Protein AF-A0A7C1IUI3-F1 (afdb_monomer_lite)

pLDDT: mean 89.74, std 12.17, range [42.06, 98.62]

Sequence (174 aa):
MKIRGLFLVLAIAFLVQSAHFAEHIAQIIQIYAEGIKPPDAHGLLGSVFDFEWVHFTYNIGLEGALILLWLAYRRARQESPLPAVSSALPLFTGLVLFQGYHSIEHITKLYQYLFNTLYQSGTVPTPGILPTVTGWPIFLVHFGINMIVWALLALAVWRLHNTYWQPEQVVVQN

Radius of gyration: 18.84 Å; chains: 1; bounding box: 41×28×64 Å

Secondary structure (DSSP, 8-state):
-HHHHHHHHHHHHHHHHHHHHHHHHHHHHHHHTS---GGG--TTTHHHH--HHHHHHHHHHHHHHHHHHHHHHHHHHHH---HHHHHHHHHHHHHHHHHHHHHHHHHHHHHHHHH-HHHHTSSS----SHHHHH---HHHHHHHHHHHHHHHHHHHHHHHHHHHH-GGGGTS--

Structure (mmCIF, N/CA/C/O backbone):
data_AF-A0A7C1IUI3-F1
#
_entry.id   AF-A0A7C1IUI3-F1
#
loop_
_atom_site.group_PDB
_atom_site.id
_atom_site.type_symbol
_atom_site.label_atom_id
_atom_site.label_alt_id
_atom_site.label_comp_id
_atom_site.label_asym_id
_atom_site.label_entity_id
_atom_site.label_seq_id
_atom_site.pdbx_PDB_ins_code
_atom_site.Cartn_x
_atom_site.Cartn_y
_atom_site.Cartn_z
_atom_site.occupancy
_atom_site.B_iso_or_equiv
_atom_site.auth_seq_id
_atom_site.auth_comp_id
_atom_site.auth_asym_id
_atom_site.auth_atom_id
_atom_site.pdbx_PDB_model_num
ATOM 1 N N . MET A 1 1 ? -22.446 -4.700 17.885 1.00 53.22 1 MET A N 1
ATOM 2 C CA . MET A 1 1 ? -22.464 -5.087 16.451 1.00 53.22 1 MET A CA 1
ATOM 3 C C . MET A 1 1 ? -21.527 -4.268 15.549 1.00 53.22 1 MET A C 1
ATOM 5 O O . MET A 1 1 ? -20.933 -4.871 14.670 1.00 53.22 1 MET A O 1
ATOM 9 N N . LYS A 1 2 ? -21.327 -2.951 15.747 1.00 77.00 2 LYS A N 1
ATOM 10 C CA . LYS A 1 2 ? -20.558 -2.089 14.812 1.00 77.00 2 LYS A CA 1
ATOM 11 C C . LYS A 1 2 ? -19.067 -2.424 14.672 1.00 77.00 2 LYS A C 1
ATOM 13 O O . LYS A 1 2 ? -18.589 -2.573 13.557 1.00 77.00 2 LYS A O 1
ATOM 18 N N . ILE A 1 3 ? -18.355 -2.626 15.784 1.00 80.94 3 ILE A N 1
ATOM 19 C CA . ILE A 1 3 ? -16.927 -2.998 15.762 1.00 80.94 3 ILE A CA 1
ATOM 20 C C . ILE A 1 3 ? -16.752 -4.335 15.005 1.00 80.94 3 ILE A C 1
ATOM 22 O O . ILE A 1 3 ? -15.699 -4.550 14.408 1.00 80.94 3 ILE A O 1
ATOM 26 N N . ARG A 1 4 ? -17.799 -5.204 15.023 1.00 84.81 4 ARG A N 1
ATOM 27 C CA . ARG A 1 4 ? -18.051 -6.424 14.200 1.00 84.81 4 ARG A CA 1
ATOM 28 C C . ARG A 1 4 ? -17.398 -6.340 12.835 1.00 84.81 4 ARG A C 1
ATOM 30 O O . ARG A 1 4 ? -16.360 -6.916 12.517 1.00 84.81 4 ARG A O 1
ATOM 37 N N . GLY A 1 5 ? -18.110 -5.546 12.051 1.00 89.06 5 GLY A N 1
ATOM 38 C CA . GLY A 1 5 ? -17.823 -5.305 10.659 1.00 89.06 5 GLY A CA 1
ATOM 39 C C . GLY A 1 5 ? -16.515 -4.560 10.472 1.00 89.06 5 GLY A C 1
ATOM 40 O O . GLY A 1 5 ? -15.794 -4.901 9.552 1.00 89.06 5 GLY A O 1
ATOM 41 N N . LEU A 1 6 ? -16.158 -3.613 11.350 1.00 91.06 6 LEU A N 1
ATOM 42 C CA . LEU A 1 6 ? -14.907 -2.856 11.191 1.00 91.06 6 LEU A CA 1
ATOM 43 C C . LEU A 1 6 ? -13.676 -3.764 11.209 1.00 91.06 6 LEU A C 1
ATOM 45 O O . LEU A 1 6 ? -12.798 -3.615 10.364 1.00 91.06 6 LEU A O 1
ATOM 49 N N . PHE A 1 7 ? -13.640 -4.740 12.120 1.00 92.31 7 PHE A N 1
ATOM 50 C CA . PHE A 1 7 ? -12.542 -5.701 12.154 1.00 92.31 7 PHE A CA 1
ATOM 51 C C . PHE A 1 7 ? -12.551 -6.625 10.935 1.00 92.31 7 PHE A C 1
ATOM 53 O O . PHE A 1 7 ? -11.491 -6.914 10.393 1.00 92.31 7 PHE A O 1
ATOM 60 N N . LEU A 1 8 ? -13.729 -7.046 10.461 1.00 92.62 8 LEU A N 1
ATOM 61 C CA . LEU A 1 8 ? -13.830 -7.839 9.235 1.00 92.62 8 LEU A CA 1
ATOM 62 C C . LEU A 1 8 ? -13.312 -7.062 8.015 1.00 92.62 8 LEU A C 1
ATOM 64 O O . LEU A 1 8 ? -12.545 -7.610 7.231 1.00 92.62 8 LEU A O 1
ATOM 68 N N . VAL A 1 9 ? -13.676 -5.783 7.877 1.00 94.56 9 VAL A N 1
ATOM 69 C CA . VAL A 1 9 ? -13.167 -4.916 6.803 1.00 94.56 9 VAL A CA 1
ATOM 70 C C . VAL A 1 9 ? -11.649 -4.762 6.907 1.00 94.56 9 VAL A C 1
ATOM 72 O O . VAL A 1 9 ? -10.959 -4.907 5.903 1.00 94.56 9 VAL A O 1
ATOM 75 N N . LEU A 1 10 ? -11.116 -4.539 8.112 1.00 95.94 10 LEU A N 1
ATOM 76 C CA . LEU A 1 10 ? -9.671 -4.490 8.348 1.00 95.94 10 LEU A CA 1
ATOM 77 C C . LEU A 1 10 ? -8.978 -5.806 7.957 1.00 95.94 10 LEU A C 1
ATOM 79 O O . LEU A 1 10 ? -7.937 -5.776 7.307 1.00 95.94 10 LEU A O 1
ATOM 83 N N . ALA A 1 11 ? -9.548 -6.953 8.329 1.00 95.94 11 ALA A N 1
ATOM 84 C CA . ALA A 1 11 ? -8.996 -8.264 8.003 1.00 95.94 11 ALA A CA 1
ATOM 85 C C . ALA A 1 11 ? -8.998 -8.522 6.489 1.00 95.94 11 ALA A C 1
ATOM 87 O O . ALA A 1 11 ? -8.007 -9.008 5.954 1.00 95.94 11 ALA A O 1
ATOM 88 N N . ILE A 1 12 ? -10.070 -8.143 5.786 1.00 96.44 12 ILE A N 1
ATOM 89 C CA . ILE A 1 12 ? -10.142 -8.226 4.321 1.00 96.44 12 ILE A CA 1
ATOM 90 C C . ILE A 1 12 ? -9.080 -7.324 3.682 1.00 96.44 12 ILE A C 1
ATOM 92 O O . ILE A 1 12 ? -8.338 -7.787 2.819 1.00 96.44 12 ILE A O 1
ATOM 96 N N . ALA A 1 13 ? -8.954 -6.072 4.134 1.00 96.94 13 ALA A N 1
ATOM 97 C CA . ALA A 1 13 ? -7.927 -5.153 3.643 1.00 96.94 13 ALA A CA 1
ATOM 98 C C . ALA A 1 13 ? -6.512 -5.715 3.861 1.00 96.94 13 ALA A C 1
ATOM 100 O O . ALA A 1 13 ? -5.678 -5.659 2.960 1.00 96.94 13 ALA A O 1
ATOM 101 N N . PHE A 1 14 ? -6.254 -6.323 5.022 1.00 98.06 14 PHE A N 1
ATOM 102 C CA . PHE A 1 14 ? -4.980 -6.976 5.311 1.00 98.06 14 PHE A CA 1
ATOM 103 C C . PHE A 1 14 ? -4.710 -8.186 4.410 1.00 98.06 14 PHE A C 1
ATOM 105 O O . PHE A 1 14 ? -3.591 -8.334 3.925 1.00 98.06 14 PHE A O 1
ATOM 112 N N . LEU A 1 15 ? -5.708 -9.036 4.150 1.00 97.88 15 LEU A N 1
ATOM 113 C CA . LEU A 1 15 ? -5.554 -10.184 3.250 1.00 97.88 15 LEU A CA 1
ATOM 114 C C . LEU A 1 15 ? -5.237 -9.738 1.820 1.00 97.88 15 LEU A C 1
ATOM 116 O O . LEU A 1 15 ? -4.302 -10.250 1.208 1.00 97.88 15 LEU A O 1
ATOM 120 N N . VAL A 1 16 ? -5.970 -8.746 1.318 1.00 95.69 16 VAL A N 1
ATOM 121 C CA . VAL A 1 16 ? -5.760 -8.172 -0.015 1.00 95.69 16 VAL A CA 1
ATOM 122 C C . VAL A 1 16 ? -4.374 -7.524 -0.125 1.00 95.69 16 VAL A C 1
ATOM 124 O O . VAL A 1 16 ? -3.633 -7.837 -1.056 1.00 95.69 16 VAL A O 1
ATOM 127 N N . GLN A 1 17 ? -3.964 -6.715 0.860 1.00 97.12 17 GLN A N 1
ATOM 128 C CA . GLN A 1 17 ? -2.616 -6.132 0.890 1.00 97.12 17 GLN A CA 1
ATOM 129 C C . GLN A 1 17 ? -1.525 -7.194 1.040 1.00 97.12 17 GLN A C 1
ATOM 131 O O . GLN A 1 17 ? -0.432 -7.015 0.515 1.00 97.12 17 GLN A O 1
ATOM 136 N N . SER A 1 18 ? -1.790 -8.304 1.730 1.00 97.69 18 SER A N 1
ATOM 137 C CA . SER A 1 18 ? -0.831 -9.408 1.846 1.00 97.69 18 SER A CA 1
ATOM 138 C C . SER A 1 18 ? -0.619 -10.110 0.510 1.00 97.69 18 SER A C 1
ATOM 140 O O . SER A 1 18 ? 0.523 -10.389 0.159 1.00 97.69 18 SER A O 1
ATOM 142 N N . ALA A 1 19 ? -1.688 -10.342 -0.259 1.00 94.81 19 ALA A N 1
ATOM 143 C CA . ALA A 1 19 ? -1.571 -10.863 -1.617 1.00 94.81 19 ALA A CA 1
ATOM 144 C C . ALA A 1 19 ? -0.780 -9.894 -2.510 1.00 94.81 19 ALA A C 1
ATOM 146 O O . ALA A 1 19 ? 0.172 -10.305 -3.164 1.00 94.81 19 ALA A O 1
ATOM 147 N N . HIS A 1 20 ? -1.093 -8.596 -2.458 1.00 94.44 20 HIS A N 1
ATOM 148 C CA . HIS A 1 20 ? -0.358 -7.586 -3.219 1.00 94.44 20 HIS A CA 1
ATOM 149 C C . HIS A 1 20 ? 1.122 -7.497 -2.810 1.00 94.44 20 HIS A C 1
ATOM 151 O O . HIS A 1 20 ? 2.002 -7.415 -3.659 1.00 94.44 20 HIS A O 1
ATOM 157 N N . PHE A 1 21 ? 1.436 -7.556 -1.515 1.00 96.06 21 PHE A N 1
ATOM 158 C CA . PHE A 1 21 ? 2.823 -7.525 -1.052 1.00 96.06 21 PHE A CA 1
ATOM 159 C C . PHE A 1 21 ? 3.592 -8.805 -1.409 1.00 96.06 21 PHE A C 1
ATOM 161 O O . PHE A 1 21 ? 4.789 -8.738 -1.681 1.00 96.06 21 PHE A O 1
ATOM 168 N N . ALA A 1 22 ? 2.918 -9.957 -1.481 1.00 96.38 22 ALA A N 1
ATOM 169 C CA . ALA A 1 22 ? 3.522 -11.193 -1.968 1.00 96.38 22 ALA A CA 1
ATOM 170 C C . ALA A 1 22 ? 3.964 -11.084 -3.439 1.00 96.38 22 ALA A C 1
ATOM 172 O O . ALA A 1 22 ? 5.036 -11.587 -3.773 1.00 96.38 22 ALA A O 1
ATOM 173 N N . GLU A 1 23 ? 3.213 -10.369 -4.287 1.00 94.81 23 GLU A N 1
ATOM 174 C CA . GLU A 1 23 ? 3.642 -10.045 -5.659 1.00 94.81 23 GLU A CA 1
ATOM 175 C C . GLU A 1 23 ? 4.960 -9.255 -5.662 1.00 94.81 23 GLU A C 1
ATOM 177 O O . GLU A 1 23 ? 5.891 -9.603 -6.388 1.00 94.81 23 GLU A O 1
ATOM 182 N N . HIS A 1 24 ? 5.092 -8.247 -4.790 1.00 95.12 24 HIS A N 1
ATOM 183 C CA . HIS A 1 24 ? 6.330 -7.463 -4.657 1.00 95.12 24 HIS A CA 1
ATOM 184 C C . HIS A 1 24 ? 7.502 -8.291 -4.117 1.00 95.12 24 HIS A C 1
ATOM 186 O O . HIS A 1 24 ? 8.633 -8.124 -4.566 1.00 95.12 24 HIS A O 1
ATOM 192 N N . ILE A 1 25 ? 7.260 -9.211 -3.177 1.00 97.25 25 ILE A N 1
ATOM 193 C CA . ILE A 1 25 ? 8.292 -10.153 -2.712 1.00 97.25 25 ILE A CA 1
ATOM 194 C C . ILE A 1 25 ? 8.755 -11.039 -3.873 1.00 97.25 25 ILE A C 1
ATOM 196 O O . ILE A 1 25 ? 9.960 -11.198 -4.071 1.00 97.25 25 ILE A O 1
ATOM 200 N N . ALA A 1 26 ? 7.822 -11.584 -4.657 1.00 96.56 26 ALA A N 1
ATOM 201 C CA . ALA A 1 26 ? 8.153 -12.390 -5.827 1.00 96.56 26 ALA A CA 1
ATOM 202 C C . ALA A 1 26 ? 8.966 -11.585 -6.851 1.00 96.56 26 ALA A C 1
ATOM 204 O O . ALA A 1 26 ? 9.973 -12.082 -7.344 1.00 96.56 26 ALA A O 1
ATOM 205 N N . GLN A 1 27 ? 8.610 -10.321 -7.095 1.00 95.19 27 GLN A N 1
ATOM 206 C CA . GLN A 1 27 ? 9.374 -9.423 -7.964 1.00 95.19 27 GLN A CA 1
ATOM 207 C C . GLN A 1 27 ? 10.814 -9.205 -7.459 1.00 95.19 27 GLN A C 1
ATOM 209 O O . GLN A 1 27 ? 11.763 -9.257 -8.240 1.00 95.19 27 GLN A O 1
ATOM 214 N N . ILE A 1 28 ? 11.010 -9.012 -6.150 1.00 97.19 28 ILE A N 1
ATOM 215 C CA . ILE A 1 28 ? 12.349 -8.894 -5.548 1.00 97.19 28 ILE A CA 1
ATOM 216 C C . ILE A 1 28 ? 13.157 -10.186 -5.724 1.00 97.19 28 ILE A C 1
ATOM 218 O O . ILE A 1 28 ? 14.343 -10.123 -6.050 1.00 97.19 28 ILE A O 1
ATOM 222 N N . ILE A 1 29 ? 12.530 -11.352 -5.546 1.00 97.62 29 ILE A N 1
ATOM 223 C CA . ILE A 1 29 ? 13.176 -12.656 -5.755 1.00 97.62 29 ILE A CA 1
ATOM 224 C C . ILE A 1 29 ? 13.585 -12.825 -7.224 1.00 97.62 29 ILE A C 1
ATOM 226 O O . ILE A 1 29 ? 14.739 -13.151 -7.494 1.00 97.62 29 ILE A O 1
ATOM 230 N N . GLN A 1 30 ? 12.693 -12.526 -8.169 1.00 96.94 30 GLN A N 1
ATOM 231 C CA . GLN A 1 30 ? 12.981 -12.567 -9.606 1.00 96.94 30 GLN A CA 1
ATOM 232 C C . GLN A 1 30 ? 14.204 -11.710 -9.964 1.00 96.94 30 GLN A C 1
ATOM 234 O O . GLN A 1 30 ? 15.105 -12.160 -10.669 1.00 96.94 30 GLN A O 1
ATOM 239 N N . ILE A 1 31 ? 14.285 -10.491 -9.425 1.00 96.12 31 ILE A N 1
ATOM 240 C CA . ILE A 1 31 ? 15.388 -9.571 -9.726 1.00 96.12 31 ILE A CA 1
ATOM 241 C C . ILE A 1 31 ? 16.709 -10.047 -9.112 1.00 96.12 31 ILE A C 1
ATOM 243 O O . ILE A 1 31 ? 17.724 -10.119 -9.805 1.00 96.12 31 ILE A O 1
ATOM 247 N N . TYR A 1 32 ? 16.723 -10.352 -7.813 1.00 97.38 32 TYR A N 1
ATOM 248 C CA . TYR A 1 32 ? 17.978 -10.575 -7.087 1.00 97.38 32 TYR A CA 1
ATOM 249 C C . TYR A 1 32 ? 18.432 -12.033 -7.033 1.00 97.38 32 TYR A C 1
ATOM 251 O O . TYR A 1 32 ? 19.635 -12.275 -6.951 1.00 97.38 32 TYR A O 1
ATOM 259 N N . ALA A 1 33 ? 17.508 -12.993 -7.053 1.00 97.62 33 ALA A N 1
ATOM 260 C CA . ALA A 1 33 ? 17.832 -14.417 -6.989 1.00 97.62 33 ALA A CA 1
ATOM 261 C C . ALA A 1 33 ? 17.832 -15.075 -8.376 1.00 97.62 33 ALA A C 1
ATOM 263 O O . ALA A 1 33 ? 18.686 -15.917 -8.642 1.00 97.62 33 ALA A O 1
ATOM 264 N N . GLU A 1 34 ? 16.915 -14.678 -9.263 1.00 97.12 34 GLU A N 1
ATOM 265 C CA . GLU A 1 34 ? 16.793 -15.267 -10.609 1.00 97.12 34 GLU A CA 1
ATOM 266 C C . GLU A 1 34 ? 17.514 -14.445 -11.692 1.00 97.12 34 GLU A C 1
ATOM 268 O O . GLU A 1 34 ? 17.727 -14.929 -12.802 1.00 97.12 34 GLU A O 1
ATOM 273 N N . GLY A 1 35 ? 17.935 -13.215 -11.374 1.00 96.06 35 GLY A N 1
ATOM 274 C CA . GLY A 1 35 ? 18.649 -12.334 -12.303 1.00 96.06 35 GLY A CA 1
ATOM 275 C C . GLY A 1 35 ? 17.771 -11.763 -13.420 1.00 96.06 35 GLY A C 1
ATOM 276 O O . GLY A 1 35 ? 18.296 -11.303 -14.439 1.00 96.06 35 GLY A O 1
ATOM 277 N N . ILE A 1 36 ? 16.446 -11.789 -13.251 1.00 95.19 36 ILE A N 1
ATOM 278 C CA . ILE A 1 36 ? 15.491 -11.204 -14.193 1.00 95.19 36 ILE A CA 1
ATOM 279 C C . ILE A 1 36 ? 15.629 -9.681 -14.149 1.00 95.19 36 ILE A C 1
ATOM 281 O O . ILE A 1 36 ? 15.726 -9.063 -13.087 1.00 95.19 36 ILE A O 1
ATOM 285 N N . LYS A 1 37 ? 15.665 -9.042 -15.321 1.00 91.44 37 LYS A N 1
ATOM 286 C CA . LYS A 1 37 ? 15.788 -7.584 -15.388 1.00 91.44 37 LYS A CA 1
ATOM 287 C C . LYS A 1 37 ? 14.499 -6.937 -14.867 1.00 91.44 37 LYS A C 1
ATOM 289 O O . LYS A 1 37 ? 13.425 -7.454 -15.149 1.00 91.44 37 LYS A O 1
ATOM 294 N N . PRO A 1 38 ? 14.566 -5.776 -14.188 1.00 89.12 38 PRO A N 1
ATOM 295 C CA . PRO A 1 38 ? 13.379 -5.138 -13.618 1.00 89.12 38 PRO A CA 1
ATOM 296 C C . PRO A 1 38 ? 12.181 -4.955 -14.570 1.00 89.12 38 PRO A C 1
ATOM 298 O O . PRO A 1 38 ? 11.066 -5.142 -14.098 1.00 89.12 38 PRO A O 1
ATOM 301 N N . PRO A 1 39 ? 12.354 -4.638 -15.873 1.00 85.31 39 PRO A N 1
ATOM 302 C CA . PRO A 1 39 ? 11.226 -4.545 -16.805 1.00 85.31 39 PRO A CA 1
ATOM 303 C C . PRO A 1 39 ? 10.490 -5.868 -17.059 1.00 85.31 39 PRO A C 1
ATOM 305 O O . PRO A 1 39 ? 9.334 -5.824 -17.454 1.00 85.31 39 PRO A O 1
ATOM 308 N N . ASP A 1 40 ? 11.153 -7.006 -16.836 1.00 88.50 40 ASP A N 1
ATOM 309 C CA . ASP A 1 40 ? 10.630 -8.357 -17.087 1.00 88.50 40 ASP A CA 1
ATOM 310 C C . ASP A 1 40 ? 10.217 -9.073 -15.781 1.00 88.50 40 ASP A C 1
ATOM 312 O O . ASP A 1 40 ? 9.697 -10.191 -15.797 1.00 88.50 40 ASP A O 1
ATOM 316 N N . ALA A 1 41 ? 10.486 -8.459 -14.624 1.00 91.12 41 ALA A N 1
ATOM 317 C CA . ALA A 1 41 ? 10.156 -8.999 -13.312 1.00 91.12 41 ALA A CA 1
ATOM 318 C C . ALA A 1 41 ? 8.758 -8.520 -12.901 1.00 91.12 41 ALA A C 1
ATOM 320 O O . ALA A 1 41 ? 8.607 -7.427 -12.357 1.00 91.12 41 ALA A O 1
ATOM 321 N N . HIS A 1 42 ? 7.735 -9.332 -13.161 1.00 88.56 42 HIS A N 1
ATOM 322 C CA . HIS A 1 42 ? 6.332 -8.969 -12.927 1.00 88.56 42 HIS A CA 1
ATOM 323 C C . HIS A 1 42 ? 5.710 -9.634 -11.682 1.00 88.56 42 HIS A C 1
ATOM 325 O O . HIS A 1 42 ? 4.500 -9.577 -11.498 1.00 88.56 42 HIS A O 1
ATOM 331 N N . GLY A 1 43 ? 6.484 -10.303 -10.826 1.00 89.88 43 GLY A N 1
ATOM 332 C CA . GLY A 1 43 ? 5.922 -11.068 -9.706 1.00 89.88 43 GLY A CA 1
ATOM 333 C C . GLY A 1 43 ? 5.230 -12.359 -10.163 1.00 89.88 43 GLY A C 1
ATOM 334 O O . GLY A 1 43 ? 5.621 -12.955 -11.169 1.00 89.88 43 GLY A O 1
ATOM 335 N N . LEU A 1 44 ? 4.231 -12.825 -9.409 1.00 88.31 44 LEU A N 1
ATOM 336 C CA . LEU A 1 44 ? 3.515 -14.080 -9.674 1.00 88.31 44 LEU A CA 1
ATOM 337 C C . LEU A 1 44 ? 2.427 -13.896 -10.737 1.00 88.31 44 LEU A C 1
ATOM 339 O O . LEU A 1 44 ? 2.297 -14.723 -11.638 1.00 88.31 44 LEU A O 1
ATOM 343 N N . LEU A 1 45 ? 1.639 -12.824 -10.619 1.00 87.06 45 LEU A N 1
ATOM 344 C CA . LEU A 1 45 ? 0.468 -12.551 -11.456 1.00 87.06 45 LEU A CA 1
ATOM 345 C C . LEU A 1 45 ? 0.579 -11.245 -12.252 1.00 87.06 45 LEU A C 1
ATOM 347 O O . LEU A 1 45 ? -0.310 -10.948 -13.055 1.00 87.06 45 LEU A O 1
ATOM 351 N N . GLY A 1 46 ? 1.642 -10.456 -12.067 1.00 77.00 46 GLY A N 1
ATOM 352 C CA . GLY A 1 46 ? 1.756 -9.154 -12.724 1.00 77.00 46 GLY A CA 1
ATOM 353 C C . GLY A 1 46 ? 1.805 -9.245 -14.246 1.00 77.00 46 GLY A C 1
ATOM 354 O O . GLY A 1 46 ? 1.244 -8.383 -14.898 1.00 77.00 46 GLY A O 1
ATOM 355 N N . SER A 1 47 ? 2.282 -10.331 -14.859 1.00 77.81 47 SER A N 1
ATOM 356 C CA . SER A 1 47 ? 2.218 -10.469 -16.329 1.00 77.81 47 SER A CA 1
ATOM 357 C C . SER A 1 47 ? 0.790 -10.382 -16.907 1.00 77.81 47 SER A C 1
ATOM 359 O O . SER A 1 47 ? 0.624 -10.109 -18.094 1.00 77.81 47 SER A O 1
ATOM 361 N N . VAL A 1 48 ? -0.242 -10.581 -16.074 1.00 80.06 48 VAL A N 1
ATOM 362 C CA . VAL A 1 48 ? -1.666 -10.460 -16.430 1.00 80.06 48 VAL A CA 1
ATOM 363 C C . VAL A 1 48 ? -2.301 -9.168 -15.904 1.00 80.06 48 VAL A C 1
ATOM 365 O O . VAL A 1 48 ? -3.300 -8.720 -16.460 1.00 80.06 48 VAL A O 1
ATOM 368 N N . PHE A 1 49 ? -1.762 -8.567 -14.841 1.00 80.12 49 PHE A N 1
ATOM 369 C CA . PHE A 1 49 ? -2.376 -7.430 -14.139 1.00 80.12 49 PHE A CA 1
ATOM 370 C C . PHE A 1 49 ? -1.497 -6.170 -14.068 1.00 80.12 49 PHE A C 1
ATOM 372 O O . PHE A 1 49 ? -1.888 -5.196 -13.423 1.00 80.12 49 PHE A O 1
ATOM 379 N N . ASP A 1 50 ? -0.346 -6.152 -14.742 1.00 76.25 50 ASP A N 1
ATOM 380 C CA . ASP A 1 50 ? 0.631 -5.057 -14.741 1.00 76.25 50 ASP A CA 1
ATOM 381 C C . ASP A 1 50 ? 0.218 -3.913 -15.676 1.00 76.25 50 ASP A C 1
ATOM 383 O O . ASP A 1 50 ? 0.862 -3.583 -16.669 1.00 76.25 50 ASP A O 1
ATOM 387 N N . PHE A 1 51 ? -0.929 -3.315 -15.359 1.00 81.38 51 PHE A N 1
ATOM 388 C CA . PHE A 1 51 ? -1.443 -2.131 -16.031 1.00 81.38 51 PHE A CA 1
ATOM 389 C C . PHE A 1 51 ? -1.627 -1.005 -15.018 1.00 81.38 51 PHE A C 1
ATOM 391 O O . PHE A 1 51 ? -2.077 -1.227 -13.890 1.00 81.38 51 PHE A O 1
ATOM 398 N N . GLU A 1 52 ? -1.333 0.229 -15.430 1.00 84.31 52 GLU A N 1
ATOM 399 C CA . GLU A 1 52 ? -1.372 1.396 -14.537 1.00 84.31 52 GLU A CA 1
ATOM 400 C C . GLU A 1 52 ? -2.755 1.592 -13.893 1.00 84.31 52 GLU A C 1
ATOM 402 O O . GLU A 1 52 ? -2.863 1.929 -12.716 1.00 84.31 52 GLU A O 1
ATOM 407 N N . TRP A 1 53 ? -3.829 1.295 -14.632 1.00 88.62 53 TRP A N 1
ATOM 408 C CA . TRP A 1 53 ? -5.198 1.381 -14.122 1.00 88.62 53 TRP A CA 1
ATOM 409 C C . TRP A 1 53 ? -5.481 0.423 -12.965 1.00 88.62 53 TRP A C 1
ATOM 411 O O . TRP A 1 53 ? -6.166 0.812 -12.022 1.00 88.62 53 TRP A O 1
ATOM 421 N N . VAL A 1 54 ? -4.951 -0.803 -13.004 1.00 89.56 54 VAL A N 1
ATOM 422 C CA . VAL A 1 54 ? -5.162 -1.788 -11.932 1.00 89.56 54 VAL A CA 1
ATOM 423 C C . VAL A 1 54 ? -4.513 -1.289 -10.648 1.00 89.56 54 VAL A C 1
ATOM 425 O O . VAL A 1 54 ? -5.162 -1.229 -9.603 1.00 89.56 54 VAL A O 1
ATOM 428 N N . HIS A 1 55 ? -3.260 -0.848 -10.746 1.00 89.69 55 HIS A N 1
ATOM 429 C CA . HIS A 1 55 ? -2.519 -0.284 -9.626 1.00 89.69 55 HIS A CA 1
ATOM 430 C C . HIS A 1 55 ? -3.182 0.979 -9.070 1.00 89.69 55 HIS A C 1
ATOM 432 O O . HIS A 1 55 ? -3.307 1.129 -7.854 1.00 89.69 55 HIS A O 1
ATOM 438 N N . PHE A 1 56 ? -3.657 1.867 -9.943 1.00 92.56 56 PHE A N 1
ATOM 439 C CA . PHE A 1 56 ? -4.384 3.064 -9.542 1.00 92.56 56 PHE A CA 1
ATOM 440 C C . PHE A 1 56 ? -5.671 2.720 -8.783 1.00 92.56 56 PHE A C 1
ATOM 442 O O . PHE A 1 56 ? -5.856 3.158 -7.647 1.00 92.56 56 PHE A O 1
ATOM 449 N N . THR A 1 57 ? -6.550 1.903 -9.371 1.00 94.25 57 THR A N 1
ATOM 450 C CA . THR A 1 57 ? -7.829 1.531 -8.751 1.00 94.25 57 THR A CA 1
ATOM 451 C C . THR A 1 57 ? -7.616 0.830 -7.414 1.00 94.25 57 THR A C 1
ATOM 453 O O . THR A 1 57 ? -8.314 1.138 -6.447 1.00 94.25 57 THR A O 1
ATOM 456 N N . TYR A 1 58 ? -6.625 -0.060 -7.340 1.00 93.94 58 TYR A N 1
ATOM 457 C CA . TYR A 1 58 ? -6.231 -0.723 -6.106 1.00 93.94 58 TYR A CA 1
ATOM 458 C C . TYR A 1 58 ? -5.845 0.280 -5.012 1.00 93.94 58 TYR A C 1
ATOM 460 O O . TYR A 1 58 ? -6.436 0.274 -3.932 1.00 93.94 58 TYR A O 1
ATOM 468 N N . ASN A 1 59 ? -4.887 1.169 -5.293 1.00 95.00 59 ASN A N 1
ATOM 469 C CA . ASN A 1 59 ? -4.326 2.060 -4.280 1.00 95.00 59 ASN A CA 1
ATOM 470 C C . ASN A 1 59 ? -5.329 3.107 -3.792 1.00 95.00 59 ASN A C 1
ATOM 472 O O . ASN A 1 59 ? -5.426 3.332 -2.585 1.00 95.00 59 ASN A O 1
ATOM 476 N N . ILE A 1 60 ? -6.121 3.686 -4.701 1.00 96.81 60 ILE A N 1
ATOM 477 C CA . ILE A 1 60 ? -7.182 4.635 -4.338 1.00 96.81 60 ILE A CA 1
ATOM 478 C C . ILE A 1 60 ? -8.296 3.941 -3.549 1.00 96.81 60 ILE A C 1
ATOM 480 O O . ILE A 1 60 ? -8.797 4.491 -2.566 1.00 96.81 60 ILE A O 1
ATOM 484 N N . GLY A 1 61 ? -8.676 2.723 -3.947 1.00 96.81 61 GLY A N 1
ATOM 485 C CA . GLY A 1 61 ? -9.672 1.929 -3.231 1.00 96.81 61 GLY A CA 1
ATOM 486 C C . GLY A 1 61 ? -9.221 1.571 -1.814 1.00 96.81 61 GLY A C 1
ATOM 487 O O . GLY A 1 61 ? -9.987 1.743 -0.861 1.00 96.81 61 GLY A O 1
ATOM 488 N N . LEU A 1 62 ? -7.968 1.130 -1.662 1.00 97.00 62 LEU A N 1
ATOM 489 C CA . LEU A 1 62 ? -7.374 0.826 -0.364 1.00 97.00 62 LEU A CA 1
ATOM 490 C C . LEU A 1 62 ? -7.308 2.075 0.522 1.00 97.00 62 LEU A C 1
ATOM 492 O O . LEU A 1 62 ? -7.742 2.015 1.670 1.00 97.00 62 LEU A O 1
ATOM 496 N N . GLU A 1 63 ? -6.850 3.212 -0.005 1.00 98.00 63 GLU A N 1
ATOM 497 C CA . GLU A 1 63 ? -6.803 4.474 0.744 1.00 98.00 63 GLU A CA 1
ATOM 498 C C . GLU A 1 63 ? -8.192 4.900 1.231 1.00 98.00 63 GLU A C 1
ATOM 500 O O . GLU A 1 63 ? -8.383 5.196 2.412 1.00 98.00 63 GLU A O 1
ATOM 505 N N . GLY A 1 64 ? -9.203 4.837 0.359 1.00 97.94 64 GLY A N 1
ATOM 506 C CA . GLY A 1 64 ? -10.588 5.111 0.740 1.00 97.94 64 GLY A CA 1
ATOM 507 C C . GLY A 1 64 ? -11.069 4.209 1.882 1.00 97.94 64 GLY A C 1
ATOM 508 O O . GLY A 1 64 ? -11.651 4.693 2.857 1.00 97.94 64 GLY A O 1
ATOM 509 N N . ALA A 1 65 ? -10.781 2.906 1.814 1.00 97.12 65 ALA A N 1
ATOM 510 C CA . ALA A 1 65 ? -11.124 1.964 2.878 1.00 97.12 65 ALA A CA 1
ATOM 511 C C . ALA A 1 65 ? -10.400 2.282 4.200 1.00 97.12 65 ALA A C 1
ATOM 513 O O . ALA A 1 65 ? -11.020 2.235 5.266 1.00 97.12 65 ALA A O 1
ATOM 514 N N . LEU A 1 66 ? -9.118 2.652 4.148 1.00 98.00 66 LEU A N 1
ATOM 515 C CA . LEU A 1 66 ? -8.322 3.008 5.325 1.00 98.00 66 LEU A CA 1
ATOM 516 C C . LEU A 1 66 ? -8.805 4.304 5.984 1.00 98.00 66 LEU A C 1
ATOM 518 O O . LEU A 1 66 ? -8.924 4.346 7.210 1.00 98.00 66 LEU A O 1
ATOM 522 N N . ILE A 1 67 ? -9.166 5.325 5.201 1.00 98.44 67 ILE A N 1
ATOM 523 C CA . ILE A 1 67 ? -9.776 6.561 5.712 1.00 98.44 67 ILE A CA 1
ATOM 524 C C . ILE A 1 67 ? -11.097 6.247 6.424 1.00 98.44 67 ILE A C 1
ATOM 526 O O . ILE A 1 67 ? -11.336 6.726 7.538 1.00 98.44 67 ILE A O 1
ATOM 530 N N . LEU A 1 68 ? -11.953 5.415 5.822 1.00 97.50 68 LEU A N 1
ATOM 531 C CA . LEU A 1 68 ? -13.227 5.018 6.428 1.00 97.50 68 LEU A CA 1
ATOM 532 C C . LEU A 1 68 ? -13.020 4.230 7.728 1.00 97.50 68 LEU A C 1
ATOM 534 O O . LEU A 1 68 ? -13.708 4.496 8.716 1.00 97.50 68 LEU A O 1
ATOM 538 N N . LEU A 1 69 ? -12.054 3.308 7.761 1.00 96.19 69 LEU A N 1
ATOM 539 C CA . LEU A 1 69 ? -11.672 2.589 8.978 1.00 96.19 69 LEU A CA 1
ATOM 540 C C . LEU A 1 69 ? -11.148 3.545 10.054 1.00 96.19 69 LEU A C 1
ATOM 542 O O . LEU A 1 69 ? -11.585 3.457 11.203 1.00 96.19 69 LEU A O 1
ATOM 546 N N . TRP A 1 70 ? -10.276 4.491 9.700 1.00 97.25 70 TRP A N 1
ATOM 547 C CA . TRP A 1 70 ? -9.753 5.496 10.626 1.00 97.25 70 TRP A CA 1
ATOM 548 C C . TRP A 1 70 ? -10.880 6.335 11.242 1.00 97.25 70 TRP A C 1
ATOM 550 O O . TRP A 1 70 ? -10.963 6.456 12.467 1.00 97.25 70 TRP A O 1
ATOM 560 N N . LEU A 1 71 ? -11.805 6.849 10.422 1.00 97.06 71 LEU A N 1
ATOM 561 C CA . LEU A 1 71 ? -12.978 7.598 10.887 1.00 97.06 71 LEU A CA 1
ATOM 562 C C . LEU A 1 71 ? -13.871 6.748 11.799 1.00 97.06 71 LEU A C 1
ATOM 564 O O . LEU A 1 71 ? -14.306 7.208 12.861 1.00 97.06 71 LEU A O 1
ATOM 568 N N . ALA A 1 72 ? -14.126 5.499 11.410 1.00 94.12 72 ALA A N 1
ATOM 569 C CA . ALA A 1 72 ? -14.985 4.596 12.159 1.00 94.12 72 ALA A CA 1
ATOM 570 C C . ALA A 1 72 ? -14.383 4.214 13.519 1.00 94.12 72 ALA A C 1
ATOM 572 O O . ALA A 1 72 ? -15.088 4.262 14.529 1.00 94.12 72 ALA A O 1
ATOM 573 N N . TYR A 1 73 ? -13.086 3.902 13.585 1.00 92.50 73 TYR A N 1
ATOM 574 C CA . TYR A 1 73 ? -12.402 3.606 14.847 1.00 92.50 73 TYR A CA 1
ATOM 575 C C . TYR A 1 73 ? -12.216 4.850 15.719 1.00 92.50 73 TYR A C 1
ATOM 577 O O . TYR A 1 73 ? -12.317 4.757 16.945 1.00 92.50 73 TYR A O 1
ATOM 585 N N . ARG A 1 74 ? -12.033 6.034 15.119 1.00 93.56 74 ARG A N 1
ATOM 586 C CA . ARG A 1 74 ? -12.011 7.307 15.855 1.00 93.56 74 ARG A CA 1
ATOM 587 C C . ARG A 1 74 ? -13.346 7.566 16.546 1.00 93.56 74 ARG A C 1
ATOM 589 O O . ARG A 1 74 ? -13.356 7.957 17.711 1.00 93.56 74 ARG A O 1
ATOM 596 N N . ARG A 1 75 ? -14.460 7.309 15.856 1.00 92.12 75 ARG A N 1
ATOM 597 C CA . ARG A 1 75 ? -15.802 7.381 16.446 1.00 92.12 75 ARG A CA 1
ATOM 598 C C . ARG A 1 75 ? -16.010 6.300 17.508 1.00 92.12 75 ARG A C 1
ATOM 600 O O . ARG A 1 75 ? -16.475 6.606 18.600 1.00 92.12 75 ARG A O 1
ATOM 607 N N . ALA A 1 76 ? -15.613 5.058 17.229 1.00 88.00 76 ALA A N 1
ATOM 608 C CA . ALA A 1 76 ? -15.751 3.947 18.171 1.00 88.00 76 ALA A CA 1
ATOM 609 C C . ALA A 1 76 ? -15.017 4.204 19.498 1.00 88.00 76 ALA A C 1
ATOM 611 O O . ALA A 1 76 ? -15.539 3.846 20.547 1.00 88.00 76 ALA A O 1
ATOM 612 N N . ARG A 1 77 ? -13.862 4.884 19.472 1.00 88.06 77 ARG A N 1
ATOM 613 C CA . ARG A 1 77 ? -13.143 5.317 20.682 1.00 88.06 77 ARG A CA 1
ATOM 614 C C . ARG A 1 77 ? -13.964 6.251 21.576 1.00 88.06 77 ARG A C 1
ATOM 616 O O . ARG A 1 77 ? -13.813 6.199 22.791 1.00 88.06 77 ARG A O 1
ATOM 623 N N . GLN A 1 78 ? -14.773 7.135 20.991 1.00 86.12 78 GLN A N 1
ATOM 624 C CA . GLN A 1 78 ? -15.615 8.066 21.754 1.00 86.12 78 GLN A CA 1
ATOM 625 C C . GLN A 1 78 ? -16.806 7.345 22.393 1.00 86.12 78 GLN A C 1
ATOM 627 O O . GLN A 1 78 ? -17.224 7.704 23.486 1.00 86.12 78 GLN A O 1
ATOM 632 N N . GLU A 1 79 ? -17.334 6.324 21.710 1.00 83.19 79 GLU A N 1
ATOM 633 C CA . GLU A 1 79 ? -18.486 5.533 22.162 1.00 83.19 79 GLU A CA 1
ATOM 634 C C . GLU A 1 79 ? -18.087 4.392 23.126 1.00 83.19 79 GLU A C 1
ATOM 636 O O . GLU A 1 79 ? -18.920 3.921 23.895 1.00 83.19 79 GLU A O 1
ATOM 641 N N . SER A 1 80 ? -16.831 3.925 23.097 1.00 69.62 80 SER A N 1
ATOM 642 C CA . SER A 1 80 ? -16.338 2.819 23.928 1.00 69.62 80 SER A CA 1
ATOM 643 C C . SER A 1 80 ? -14.838 2.972 24.248 1.00 69.62 80 SER A C 1
ATOM 645 O O . SER A 1 80 ? -14.011 2.948 23.331 1.00 69.62 80 SER A O 1
ATOM 647 N N . PRO A 1 81 ? -14.438 3.080 25.532 1.00 69.50 81 PRO A N 1
ATOM 648 C CA . PRO A 1 81 ? -13.060 3.377 25.930 1.00 69.50 81 PRO A CA 1
ATOM 649 C C . PRO A 1 81 ? -12.147 2.138 25.940 1.00 69.50 81 PRO A C 1
ATOM 651 O O . PRO A 1 81 ? -11.264 2.021 26.786 1.00 69.50 81 PRO A O 1
ATOM 654 N N . LEU A 1 82 ? -12.325 1.195 25.009 1.00 80.94 82 LEU A N 1
ATOM 655 C CA . LEU A 1 82 ? -11.471 0.007 24.942 1.00 80.94 82 LEU A CA 1
ATOM 656 C C . LEU A 1 82 ? -10.009 0.427 24.673 1.00 80.94 82 LEU A C 1
ATOM 658 O O . LEU A 1 82 ? -9.734 1.056 23.640 1.00 80.94 82 LEU A O 1
ATOM 662 N N . PRO A 1 83 ? -9.043 0.066 25.545 1.00 84.94 83 PRO A N 1
ATOM 663 C CA . PRO A 1 83 ? -7.644 0.475 25.388 1.00 84.94 83 PRO A CA 1
ATOM 664 C C . PRO A 1 83 ? -7.038 0.043 24.049 1.00 84.94 83 PRO A C 1
ATOM 666 O O . PRO A 1 83 ? -6.235 0.767 23.452 1.00 84.94 83 PRO A O 1
ATOM 669 N N . ALA A 1 84 ? -7.462 -1.112 23.534 1.00 85.69 84 ALA A N 1
ATOM 670 C CA . ALA A 1 84 ? -7.031 -1.631 22.242 1.00 85.69 84 ALA A CA 1
ATOM 671 C C . ALA A 1 84 ? -7.439 -0.724 21.067 1.00 85.69 84 ALA A C 1
ATOM 673 O O . ALA A 1 84 ? -6.622 -0.473 20.187 1.00 85.69 84 ALA A O 1
ATOM 674 N N . VAL A 1 85 ? -8.650 -0.151 21.088 1.00 86.88 85 VAL A N 1
ATOM 675 C CA . VAL A 1 85 ? -9.108 0.795 20.055 1.00 86.88 85 VAL A CA 1
ATOM 676 C C . VAL A 1 85 ? -8.289 2.084 20.110 1.00 86.88 85 VAL A C 1
ATOM 678 O O . VAL A 1 85 ? -7.808 2.560 19.085 1.00 86.88 85 VAL A O 1
ATOM 681 N N . SER A 1 86 ? -8.069 2.625 21.312 1.00 88.38 86 SER A N 1
ATOM 682 C CA . SER A 1 86 ? -7.291 3.861 21.483 1.00 88.38 86 SER A CA 1
ATOM 683 C C . SER A 1 86 ? -5.844 3.710 21.017 1.00 88.38 86 SER A C 1
ATOM 685 O O . SER A 1 86 ? -5.299 4.606 20.380 1.00 88.38 86 SER A O 1
ATOM 687 N N . SER A 1 87 ? -5.234 2.563 21.301 1.00 90.44 87 SER A N 1
ATOM 688 C CA . SER A 1 87 ? -3.851 2.273 20.914 1.00 90.44 87 SER A CA 1
ATOM 689 C C . SER A 1 87 ? -3.685 1.825 19.459 1.00 90.44 87 SER A C 1
ATOM 691 O O . SER A 1 87 ? -2.571 1.879 18.951 1.00 90.44 87 SER A O 1
ATOM 693 N N . ALA A 1 88 ? -4.760 1.434 18.768 1.00 92.56 88 ALA A N 1
ATOM 694 C CA . ALA A 1 88 ? -4.729 1.160 17.331 1.00 92.56 88 ALA A CA 1
ATOM 695 C C . ALA A 1 88 ? -4.810 2.438 16.473 1.00 92.56 88 ALA A C 1
ATOM 697 O O . ALA A 1 88 ? -4.372 2.433 15.327 1.00 92.56 88 ALA A O 1
ATOM 698 N N . LEU A 1 89 ? -5.337 3.552 17.000 1.00 93.56 89 LEU A N 1
ATOM 699 C CA . LEU A 1 89 ? -5.506 4.789 16.223 1.00 93.56 89 LEU A CA 1
ATOM 700 C C . LEU A 1 89 ? -4.213 5.356 15.618 1.00 93.56 89 LEU A C 1
ATOM 702 O O . LEU A 1 89 ? -4.262 5.742 14.452 1.00 93.56 89 LEU A O 1
ATOM 706 N N . PRO A 1 90 ? -3.067 5.396 16.326 1.00 97.00 90 PRO A N 1
ATOM 707 C CA . PRO A 1 90 ? -1.809 5.816 15.711 1.00 97.00 90 PRO A CA 1
ATOM 708 C C . PRO A 1 90 ? -1.416 4.960 14.499 1.00 97.00 90 PRO A C 1
ATOM 710 O O . PRO A 1 90 ? -0.885 5.500 13.533 1.00 97.00 90 PRO A O 1
ATOM 713 N N . LEU A 1 91 ? -1.732 3.657 14.510 1.00 97.56 91 LEU A N 1
ATOM 714 C CA . LEU A 1 91 ? -1.483 2.761 13.375 1.00 97.56 91 LEU A CA 1
ATOM 715 C C . LEU A 1 91 ? -2.357 3.140 12.179 1.00 97.56 91 LEU A C 1
ATOM 717 O O . LEU A 1 91 ? -1.849 3.238 11.069 1.00 97.56 91 LEU A O 1
ATOM 721 N N . PHE A 1 92 ? -3.644 3.430 12.400 1.00 97.69 92 PHE A N 1
ATOM 722 C CA . PHE A 1 92 ? -4.529 3.913 11.335 1.00 97.69 92 PHE A CA 1
ATOM 723 C C . PHE A 1 92 ? -4.111 5.278 10.790 1.00 97.69 92 PHE A C 1
ATOM 725 O O . PHE A 1 92 ? -4.194 5.500 9.588 1.00 97.69 92 PHE A O 1
ATOM 732 N N . THR A 1 93 ? -3.637 6.185 11.647 1.00 98.25 93 THR A N 1
ATOM 733 C CA . THR A 1 93 ? -3.069 7.458 11.187 1.00 98.25 93 THR A CA 1
ATOM 734 C C . THR A 1 93 ? -1.847 7.206 10.305 1.00 98.25 93 THR A C 1
ATOM 736 O O . THR A 1 93 ? -1.754 7.780 9.227 1.00 98.25 93 THR A O 1
ATOM 739 N N . GLY A 1 94 ? -0.940 6.314 10.717 1.00 98.44 94 GLY A N 1
ATOM 740 C CA . GLY A 1 94 ? 0.192 5.900 9.889 1.00 98.44 94 GLY A CA 1
ATOM 741 C C . GLY A 1 94 ? -0.256 5.306 8.552 1.00 98.44 94 GLY A C 1
ATOM 742 O O . GLY A 1 94 ? 0.267 5.695 7.516 1.00 98.44 94 GLY A O 1
ATOM 743 N N . LEU A 1 95 ? -1.261 4.427 8.563 1.00 98.44 95 LEU A N 1
ATOM 744 C CA . LEU A 1 95 ? -1.819 3.817 7.356 1.00 98.44 95 LEU A CA 1
ATOM 745 C C . LEU A 1 95 ? -2.321 4.864 6.365 1.00 98.44 95 LEU A C 1
ATOM 747 O O . LEU A 1 95 ? -1.884 4.840 5.224 1.00 98.44 95 LEU A O 1
ATOM 751 N N . VAL A 1 96 ? -3.150 5.810 6.812 1.00 98.56 96 VAL A N 1
ATOM 752 C CA . VAL A 1 96 ? -3.653 6.910 5.969 1.00 98.56 96 VAL A CA 1
ATOM 753 C C . VAL A 1 96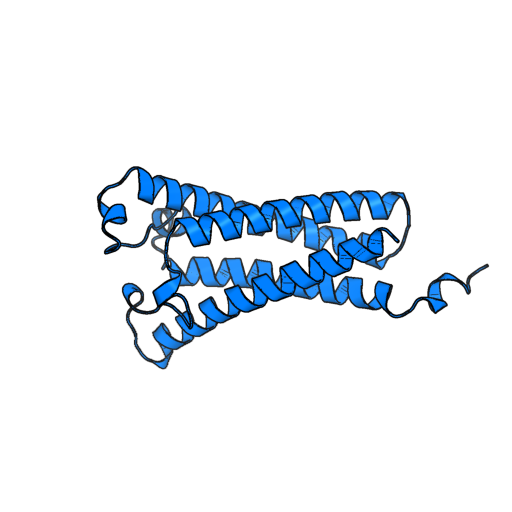 ? -2.506 7.773 5.433 1.00 98.56 96 VAL A C 1
ATOM 755 O O . VAL A 1 96 ? -2.521 8.188 4.283 1.00 98.56 96 VAL A O 1
ATOM 758 N N . LEU A 1 97 ? -1.470 8.041 6.230 1.00 98.50 97 LEU A N 1
ATOM 759 C CA . LEU A 1 97 ? -0.345 8.861 5.770 1.00 98.50 97 LEU A CA 1
ATOM 760 C C . LEU A 1 97 ? 0.519 8.149 4.721 1.00 98.50 97 LEU A C 1
ATOM 762 O O . LEU A 1 97 ? 0.817 8.726 3.676 1.00 98.50 97 LEU A O 1
ATOM 766 N N . PHE A 1 98 ? 0.930 6.907 4.984 1.00 98.25 98 PHE A N 1
ATOM 767 C CA . PHE A 1 98 ? 1.814 6.166 4.083 1.00 98.25 98 PHE A CA 1
ATOM 768 C C . PHE A 1 98 ? 1.081 5.665 2.837 1.00 98.25 98 PHE A C 1
ATOM 770 O O . PHE A 1 98 ? 1.610 5.812 1.736 1.00 98.25 98 PHE A O 1
ATOM 777 N N . GLN A 1 99 ? -0.137 5.137 2.981 1.00 98.19 99 GLN A N 1
ATOM 778 C CA . GLN A 1 99 ? -0.953 4.747 1.831 1.00 98.19 99 GLN A CA 1
ATOM 779 C C . GLN A 1 99 ? -1.469 5.974 1.069 1.00 98.19 99 GLN A C 1
ATOM 781 O O . GLN A 1 99 ? -1.531 5.933 -0.159 1.00 98.19 99 GLN A O 1
ATOM 786 N N . GLY A 1 100 ? -1.735 7.094 1.744 1.00 97.94 100 GLY A N 1
ATOM 787 C CA . GLY A 1 100 ? -2.074 8.359 1.096 1.00 97.94 100 GLY A CA 1
ATOM 788 C C . GLY A 1 100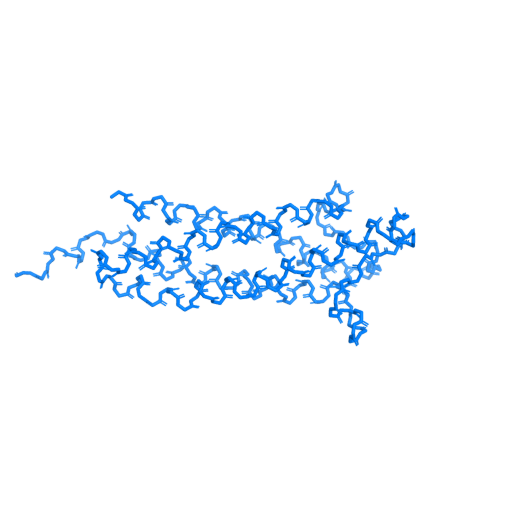 ? -0.927 8.882 0.234 1.00 97.94 100 GLY A C 1
ATOM 789 O O . GLY A 1 100 ? -1.136 9.231 -0.928 1.00 97.94 100 GLY A O 1
ATOM 790 N N . TYR A 1 101 ? 0.307 8.852 0.749 1.00 97.75 101 TYR A N 1
ATOM 791 C CA . TYR A 1 101 ? 1.492 9.157 -0.056 1.00 97.75 101 TYR A CA 1
ATOM 792 C C . TYR A 1 101 ? 1.630 8.201 -1.254 1.00 97.75 101 TYR A C 1
ATOM 794 O O . TYR A 1 101 ? 1.795 8.651 -2.386 1.00 97.75 101 TYR A O 1
ATOM 802 N N . HIS A 1 102 ? 1.486 6.893 -1.029 1.00 97.19 102 HIS A N 1
ATOM 803 C CA . HIS A 1 102 ? 1.530 5.884 -2.092 1.00 97.19 102 HIS A CA 1
ATOM 804 C C . HIS A 1 102 ? 0.454 6.112 -3.168 1.00 97.19 102 HIS A C 1
ATOM 806 O O . HIS A 1 102 ? 0.691 5.950 -4.361 1.00 97.19 102 HIS A O 1
ATOM 812 N N . SER A 1 103 ? -0.728 6.558 -2.754 1.00 97.06 103 SER A N 1
ATOM 813 C CA . SER A 1 103 ? -1.849 6.875 -3.635 1.00 97.06 103 SER A CA 1
ATOM 814 C C . SER A 1 103 ? -1.582 8.113 -4.485 1.00 97.06 103 SER A C 1
ATOM 816 O O . SER A 1 103 ? -1.856 8.100 -5.683 1.00 97.06 103 SER A O 1
ATOM 818 N N . ILE A 1 104 ? -0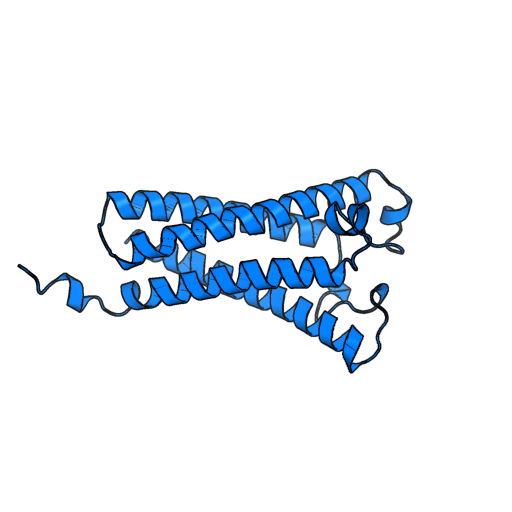.999 9.166 -3.900 1.00 97.62 104 ILE A N 1
ATOM 819 C CA . ILE A 1 104 ? -0.512 10.340 -4.647 1.00 97.62 104 ILE A CA 1
ATOM 820 C C . ILE A 1 104 ? 0.534 9.915 -5.677 1.00 97.62 104 ILE A C 1
ATOM 822 O O . ILE A 1 104 ? 0.562 10.433 -6.797 1.00 97.62 104 ILE A O 1
ATOM 826 N N . GLU A 1 105 ? 1.362 8.940 -5.314 1.00 96.31 105 GLU A N 1
ATOM 827 C CA . GLU A 1 105 ? 2.379 8.428 -6.207 1.00 96.31 105 GLU A CA 1
ATOM 828 C C . GLU A 1 105 ? 1.757 7.725 -7.429 1.00 96.31 105 GLU A C 1
ATOM 830 O O . GLU A 1 105 ? 2.066 8.043 -8.578 1.00 96.31 105 GLU A O 1
ATOM 835 N N . HIS A 1 106 ? 0.742 6.886 -7.209 1.00 95.50 106 HIS A N 1
ATOM 836 C CA . HIS A 1 106 ? -0.028 6.269 -8.293 1.00 95.50 106 HIS A CA 1
ATOM 837 C C . HIS A 1 106 ? -0.882 7.252 -9.107 1.00 95.50 106 HIS A C 1
ATOM 839 O O . HIS A 1 106 ? -1.035 7.066 -10.313 1.00 95.50 106 HIS A O 1
ATOM 845 N N . ILE A 1 107 ? -1.402 8.328 -8.507 1.00 96.88 107 ILE A N 1
ATOM 846 C CA . ILE A 1 107 ? -2.037 9.422 -9.265 1.00 96.88 107 ILE A CA 1
ATOM 847 C C . ILE A 1 107 ? -1.022 10.044 -10.230 1.00 96.88 107 ILE A C 1
ATOM 849 O O . ILE A 1 107 ? -1.340 10.289 -11.394 1.00 96.88 107 ILE A O 1
ATOM 853 N N . THR A 1 108 ? 0.209 10.269 -9.766 1.00 96.62 108 THR A N 1
ATOM 854 C CA . THR A 1 108 ? 1.278 10.846 -10.589 1.00 96.62 108 THR A CA 1
ATOM 855 C C . THR A 1 108 ? 1.688 9.899 -11.708 1.00 96.62 108 THR A C 1
ATOM 857 O O . THR A 1 108 ? 1.831 10.332 -12.851 1.00 96.62 108 THR A O 1
ATOM 860 N N . LYS A 1 109 ? 1.824 8.605 -11.415 1.00 95.19 109 LYS A N 1
ATOM 861 C CA . LYS A 1 109 ? 2.105 7.584 -12.427 1.00 95.19 109 LYS A CA 1
ATOM 862 C C . LYS A 1 109 ? 0.999 7.500 -13.476 1.00 95.19 109 LYS A C 1
ATOM 864 O O . LYS A 1 109 ? 1.300 7.532 -14.666 1.00 95.19 109 LYS A O 1
ATOM 869 N N . LEU A 1 110 ? -0.273 7.519 -13.071 1.00 95.19 110 LEU A N 1
ATOM 870 C CA . LEU A 1 110 ? -1.390 7.566 -14.015 1.00 95.19 110 LEU A CA 1
ATOM 871 C C . LEU A 1 110 ? -1.363 8.843 -14.866 1.00 95.19 110 LEU A C 1
ATOM 873 O O . LEU A 1 110 ? -1.558 8.774 -16.076 1.00 95.19 110 LEU A O 1
ATOM 877 N N . TYR A 1 111 ? -1.069 10.003 -14.275 1.00 95.69 111 TYR A N 1
ATOM 878 C CA . TYR A 1 111 ? -0.893 11.244 -15.033 1.00 95.69 111 TYR A CA 1
ATOM 879 C C . TYR A 1 111 ? 0.244 11.122 -16.062 1.00 95.69 111 TYR A C 1
ATOM 881 O O . TYR A 1 111 ? 0.066 11.456 -17.231 1.00 95.69 111 TYR A O 1
ATOM 889 N N . GLN A 1 112 ? 1.402 10.592 -15.661 1.00 95.00 112 GLN A N 1
ATOM 890 C CA . GLN A 1 112 ? 2.528 10.345 -16.563 1.00 95.00 112 GLN A CA 1
ATOM 891 C C . GLN A 1 112 ? 2.128 9.408 -17.710 1.00 95.00 112 GLN A C 1
ATOM 893 O O . GLN A 1 112 ? 2.406 9.722 -18.864 1.00 95.00 112 GLN A O 1
ATOM 898 N N . TYR A 1 113 ? 1.424 8.314 -17.414 1.00 93.56 113 TYR A N 1
ATOM 899 C CA . TYR A 1 113 ? 0.893 7.395 -18.421 1.00 93.56 113 TYR A CA 1
ATOM 900 C C . TYR A 1 113 ? -0.054 8.101 -19.405 1.00 93.56 113 TYR A C 1
ATOM 902 O O . TYR A 1 113 ? 0.081 7.955 -20.616 1.00 93.56 113 TYR A O 1
ATOM 910 N N . LEU A 1 114 ? -0.994 8.911 -18.914 1.00 94.50 114 LEU A N 1
ATOM 911 C CA . LEU A 1 114 ? -2.002 9.556 -19.759 1.00 94.50 114 LEU A CA 1
ATOM 912 C C . LEU A 1 114 ? -1.435 10.678 -20.637 1.00 94.50 114 LEU A C 1
ATOM 914 O O . LEU A 1 114 ? -1.930 10.881 -21.745 1.00 94.50 114 LEU A O 1
ATOM 918 N N . PHE A 1 115 ? -0.406 11.389 -20.175 1.00 95.00 115 PHE A N 1
ATOM 919 C CA . PHE A 1 115 ? 0.055 12.627 -20.815 1.00 95.00 115 PHE A CA 1
ATOM 920 C C . PHE A 1 115 ? 1.478 12.575 -21.383 1.00 95.00 115 PHE A C 1
ATOM 922 O O . PHE A 1 115 ? 1.930 13.561 -21.964 1.00 95.00 115 PHE A O 1
ATOM 929 N N . ASN A 1 116 ? 2.190 11.451 -21.265 1.00 92.06 116 ASN A N 1
ATOM 930 C CA . ASN A 1 116 ? 3.503 11.272 -21.881 1.00 92.06 116 ASN A CA 1
ATOM 931 C C . ASN A 1 116 ? 3.553 9.972 -22.701 1.00 92.06 116 ASN A C 1
ATOM 933 O O . ASN A 1 116 ? 3.509 8.863 -22.167 1.00 92.06 116 ASN A O 1
ATOM 937 N N . THR A 1 117 ? 3.684 10.129 -24.020 1.00 89.56 117 THR A N 1
ATOM 938 C CA . THR A 1 117 ? 3.682 9.035 -25.003 1.00 89.56 117 THR A CA 1
ATOM 939 C C . THR A 1 117 ? 4.813 8.029 -24.802 1.00 89.56 117 THR A C 1
ATOM 941 O O . THR A 1 117 ? 4.662 6.875 -25.200 1.00 89.56 117 THR A O 1
ATOM 944 N N . LEU A 1 118 ? 5.908 8.418 -24.136 1.00 89.19 118 LEU A N 1
ATOM 945 C CA . LEU A 1 118 ? 6.984 7.502 -23.754 1.00 89.19 118 LEU A CA 1
ATOM 946 C C . LEU A 1 118 ? 6.442 6.325 -22.928 1.00 89.19 118 LEU A C 1
ATOM 948 O O . LEU A 1 118 ? 6.761 5.169 -23.208 1.00 89.19 118 LEU A O 1
ATOM 952 N N . TYR A 1 119 ? 5.576 6.619 -21.957 1.00 89.44 119 TYR A N 1
ATOM 953 C CA . TYR A 1 119 ? 5.055 5.632 -21.011 1.00 89.44 119 TYR A CA 1
ATOM 954 C C . TYR A 1 119 ? 3.830 4.880 -21.542 1.00 89.44 119 TYR A C 1
ATOM 956 O O . TYR A 1 119 ? 3.575 3.752 -21.130 1.00 89.44 119 TYR A O 1
ATOM 964 N N . GLN A 1 120 ? 3.100 5.453 -22.504 1.00 85.81 120 GLN A N 1
ATOM 965 C CA . GLN A 1 120 ? 1.948 4.791 -23.141 1.00 85.81 120 GLN A CA 1
ATOM 966 C C . GLN A 1 120 ? 2.336 3.521 -23.900 1.00 85.81 120 GLN A C 1
ATOM 968 O O . GLN A 1 120 ? 1.523 2.614 -24.043 1.00 85.81 120 GLN A O 1
ATOM 973 N N . SER A 1 121 ? 3.581 3.451 -24.377 1.00 79.56 121 SER A N 1
ATOM 974 C CA . SER A 1 121 ? 4.102 2.279 -25.083 1.00 79.56 121 SER A CA 1
ATOM 975 C C . SER A 1 121 ? 4.274 1.042 -24.193 1.00 79.56 121 SER A C 1
ATOM 977 O O . SER A 1 121 ? 4.477 -0.048 -24.718 1.00 79.56 121 SER A O 1
ATOM 979 N N . GLY A 1 122 ? 4.263 1.205 -22.863 1.00 73.06 122 GLY A N 1
ATOM 980 C CA . GLY A 1 122 ? 4.558 0.137 -21.904 1.00 73.06 122 GLY A CA 1
ATOM 981 C C . GLY A 1 122 ? 6.030 -0.296 -21.861 1.00 73.06 122 GLY A C 1
ATOM 982 O O . GLY A 1 122 ? 6.397 -1.108 -21.023 1.00 73.06 122 GLY A O 1
ATOM 983 N N . THR A 1 123 ? 6.896 0.252 -22.723 1.00 77.44 123 THR A N 1
ATOM 984 C CA . THR A 1 123 ? 8.329 -0.110 -22.767 1.00 77.44 123 THR A CA 1
ATOM 985 C C . THR A 1 123 ? 9.141 0.522 -21.641 1.00 77.44 123 THR A C 1
ATOM 987 O O . THR A 1 123 ? 10.199 0.017 -21.267 1.00 77.44 123 THR A O 1
ATOM 990 N N . VAL A 1 124 ? 8.645 1.632 -21.094 1.00 84.75 124 VAL A N 1
ATOM 991 C CA . VAL A 1 124 ? 9.235 2.337 -19.960 1.00 84.75 124 VAL A CA 1
ATOM 992 C C . VAL A 1 124 ? 8.150 2.488 -18.895 1.00 84.75 124 VAL A C 1
ATOM 994 O O . VAL A 1 124 ? 7.115 3.093 -19.187 1.00 84.75 124 VAL A O 1
ATOM 997 N N . PRO A 1 125 ? 8.354 1.967 -17.673 1.00 88.06 125 PRO A N 1
ATOM 998 C CA . PRO A 1 125 ? 7.392 2.139 -16.597 1.00 88.06 125 PRO A CA 1
ATOM 999 C C . PRO A 1 125 ? 7.335 3.601 -16.149 1.00 88.06 125 PRO A C 1
ATOM 1001 O O . PRO A 1 125 ? 8.337 4.318 -16.139 1.00 88.06 125 PRO A O 1
ATOM 1004 N N . THR A 1 126 ? 6.154 4.028 -15.723 1.00 92.25 126 THR A N 1
ATOM 1005 C CA . THR A 1 126 ? 5.912 5.339 -15.118 1.00 92.25 126 THR A CA 1
ATOM 1006 C C . THR A 1 126 ? 6.673 5.460 -13.786 1.00 92.25 126 THR A C 1
ATOM 1008 O O . THR A 1 126 ? 6.464 4.659 -12.861 1.00 92.25 126 THR A O 1
ATOM 1011 N N . PRO A 1 127 ? 7.587 6.439 -13.655 1.00 93.31 127 PRO A N 1
ATOM 1012 C CA . PRO A 1 127 ? 8.446 6.539 -12.480 1.00 93.31 127 PRO A CA 1
ATOM 1013 C C . PRO A 1 127 ? 7.741 7.089 -11.235 1.00 93.31 127 PRO A C 1
ATOM 1015 O O . PRO A 1 127 ? 8.173 6.785 -10.130 1.00 93.31 127 PRO A O 1
ATOM 1018 N N . GLY A 1 128 ? 6.678 7.883 -11.370 1.00 94.44 128 GLY A N 1
ATOM 1019 C CA . GLY A 1 128 ? 6.103 8.626 -10.245 1.00 94.44 128 GLY A CA 1
ATOM 1020 C C . GLY A 1 128 ? 6.954 9.843 -9.859 1.00 94.44 128 GLY A C 1
ATOM 1021 O O . GLY A 1 128 ? 7.616 10.433 -10.712 1.00 94.44 128 GLY A O 1
ATOM 1022 N N . ILE A 1 129 ? 6.935 10.242 -8.595 1.00 96.19 129 ILE A N 1
ATOM 1023 C CA . ILE A 1 129 ? 7.603 11.386 -7.982 1.00 96.19 129 ILE A CA 1
ATOM 1024 C C . ILE A 1 129 ? 8.961 10.943 -7.441 1.00 96.19 129 ILE A C 1
ATOM 1026 O O . ILE A 1 129 ? 9.977 11.467 -7.888 1.00 96.19 129 ILE A O 1
ATOM 1030 N N . LEU A 1 130 ? 9.015 9.989 -6.502 1.00 95.31 130 LEU A N 1
ATOM 1031 C CA . LEU A 1 130 ? 10.259 9.639 -5.803 1.00 95.31 130 LEU A CA 1
ATOM 1032 C C . LEU A 1 130 ? 11.338 9.126 -6.764 1.00 95.31 130 LEU A C 1
ATOM 1034 O O . LEU A 1 130 ? 12.392 9.754 -6.815 1.00 95.31 130 LEU A O 1
ATOM 1038 N N . PRO A 1 131 ? 11.099 8.078 -7.578 1.00 95.75 131 PRO A N 1
ATOM 1039 C CA . PRO A 1 131 ? 12.060 7.645 -8.593 1.00 95.75 131 PRO A CA 1
ATOM 1040 C C . PRO A 1 131 ? 12.486 8.761 -9.554 1.00 95.75 131 PRO A C 1
ATOM 1042 O O . PRO A 1 131 ? 13.656 8.831 -9.919 1.00 95.75 131 PRO A O 1
ATOM 1045 N N . THR A 1 132 ? 11.577 9.673 -9.919 1.00 95.00 132 THR A N 1
ATOM 1046 C CA . THR A 1 132 ? 11.901 10.828 -10.777 1.00 95.00 132 THR A CA 1
ATOM 1047 C C . THR A 1 132 ? 12.848 11.809 -10.092 1.00 95.00 132 THR A C 1
ATOM 1049 O O . THR A 1 132 ? 13.758 12.332 -10.730 1.00 95.00 132 THR A O 1
ATOM 1052 N N . VAL A 1 133 ? 12.646 12.076 -8.802 1.00 96.00 133 VAL A N 1
ATOM 1053 C CA . VAL A 1 133 ? 13.421 13.071 -8.046 1.00 96.00 133 VAL A CA 1
ATOM 1054 C C . VAL A 1 133 ? 14.751 12.505 -7.549 1.00 96.00 133 VAL A C 1
ATOM 1056 O O . VAL A 1 133 ? 15.746 13.225 -7.512 1.00 96.00 133 VAL A O 1
ATOM 1059 N N . THR A 1 134 ? 14.790 11.234 -7.149 1.00 96.31 134 THR A N 1
ATOM 1060 C CA . THR A 1 134 ? 15.962 10.625 -6.500 1.00 96.31 134 THR A CA 1
ATOM 1061 C C . THR A 1 134 ? 16.768 9.711 -7.418 1.00 96.31 134 THR A C 1
ATOM 1063 O O . THR A 1 134 ? 17.887 9.338 -7.067 1.00 96.31 134 THR A O 1
ATOM 1066 N N . GLY A 1 135 ? 16.207 9.301 -8.559 1.00 95.06 135 GLY A N 1
ATOM 1067 C CA . GLY A 1 135 ? 16.782 8.260 -9.412 1.00 95.06 135 GLY A CA 1
ATOM 1068 C C . GLY A 1 135 ? 16.724 6.860 -8.793 1.00 95.06 135 GLY A C 1
ATOM 1069 O O . GLY A 1 135 ? 17.393 5.947 -9.279 1.00 95.06 135 GLY A O 1
ATOM 1070 N N . TRP A 1 136 ? 15.974 6.668 -7.702 1.00 95.56 136 TRP A N 1
ATOM 1071 C CA . TRP A 1 136 ? 15.858 5.358 -7.064 1.00 95.56 136 TRP A CA 1
ATOM 1072 C C . TRP A 1 136 ? 15.081 4.370 -7.940 1.00 95.56 136 TRP A C 1
ATOM 1074 O O . TRP A 1 136 ? 14.133 4.768 -8.619 1.00 95.56 136 TRP A O 1
ATOM 1084 N N . PRO A 1 137 ? 15.418 3.067 -7.899 1.00 94.62 137 PRO A N 1
ATOM 1085 C CA . PRO A 1 137 ? 14.681 2.066 -8.658 1.00 94.62 137 PRO A CA 1
ATOM 1086 C C . PRO A 1 137 ? 13.206 2.005 -8.243 1.00 94.62 137 PRO A C 1
ATOM 1088 O O . PRO A 1 137 ? 12.891 1.865 -7.060 1.00 94.62 137 PRO A O 1
ATOM 1091 N N . ILE A 1 138 ? 12.307 2.056 -9.232 1.00 93.75 138 ILE A N 1
ATOM 1092 C CA . ILE A 1 138 ? 10.846 2.069 -9.033 1.00 93.75 138 ILE A CA 1
ATOM 1093 C C . ILE A 1 138 ? 10.402 0.894 -8.154 1.00 93.75 138 ILE A C 1
ATOM 1095 O O . ILE A 1 138 ? 9.661 1.100 -7.191 1.00 93.75 138 ILE A O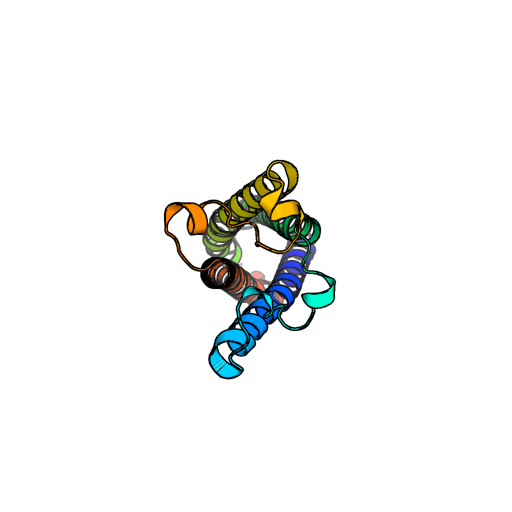 1
ATOM 1099 N N . PHE A 1 139 ? 10.900 -0.312 -8.445 1.00 93.25 139 PHE A N 1
ATOM 1100 C CA . PHE A 1 139 ? 10.546 -1.533 -7.718 1.00 93.25 139 PHE A CA 1
ATOM 1101 C C . PHE A 1 139 ? 10.949 -1.478 -6.233 1.00 93.25 139 PHE A C 1
ATOM 1103 O O . PHE A 1 139 ? 10.186 -1.921 -5.381 1.00 93.25 139 PHE A O 1
ATOM 1110 N N . LEU A 1 140 ? 12.092 -0.867 -5.886 1.00 95.69 140 LEU A N 1
ATOM 1111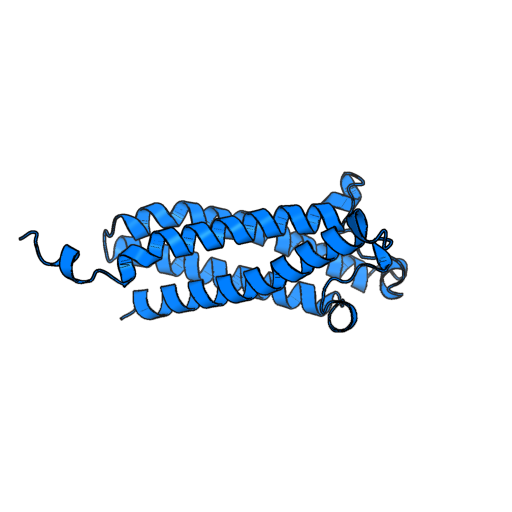 C CA . LEU A 1 140 ? 12.515 -0.719 -4.485 1.00 95.69 140 LEU A CA 1
ATOM 1112 C C . LEU A 1 140 ? 11.643 0.280 -3.729 1.00 95.69 140 LEU A C 1
ATOM 1114 O O . LEU A 1 140 ? 11.295 0.039 -2.573 1.00 95.69 140 LEU A O 1
ATOM 1118 N N . VAL A 1 141 ? 11.275 1.389 -4.376 1.00 95.44 141 VAL A N 1
ATOM 1119 C CA . VAL A 1 141 ? 10.370 2.379 -3.778 1.00 95.44 141 VAL A CA 1
ATOM 1120 C C . VAL A 1 141 ? 9.006 1.745 -3.497 1.00 95.44 141 VAL A C 1
ATOM 1122 O O . VAL A 1 141 ? 8.501 1.862 -2.380 1.00 95.44 141 VAL A O 1
ATOM 1125 N N . HIS A 1 142 ? 8.444 1.018 -4.469 1.00 94.25 142 HIS A N 1
ATOM 1126 C CA . HIS A 1 142 ? 7.149 0.352 -4.304 1.00 94.25 142 HIS A CA 1
ATOM 1127 C C . HIS A 1 142 ? 7.222 -0.748 -3.240 1.00 94.25 142 HIS A C 1
ATOM 1129 O O . HIS A 1 142 ? 6.354 -0.795 -2.368 1.00 94.25 142 HIS A O 1
ATOM 1135 N N . PHE A 1 143 ? 8.270 -1.577 -3.242 1.00 96.31 143 PHE A N 1
ATOM 1136 C CA . PHE A 1 143 ? 8.475 -2.594 -2.211 1.00 96.31 143 PHE A CA 1
ATOM 1137 C C . PHE A 1 143 ? 8.530 -1.974 -0.808 1.00 96.31 143 PHE A C 1
ATOM 1139 O O . PHE A 1 143 ? 7.821 -2.416 0.095 1.00 96.31 143 PHE A O 1
ATOM 1146 N N . GLY A 1 144 ? 9.331 -0.919 -0.625 1.00 97.50 144 GLY A N 1
ATOM 1147 C CA . GLY A 1 144 ? 9.517 -0.270 0.672 1.00 97.50 144 GLY A CA 1
ATOM 1148 C C . GLY A 1 144 ? 8.228 0.332 1.231 1.00 97.50 144 GLY A C 1
ATOM 1149 O O . GLY A 1 144 ? 7.896 0.105 2.395 1.00 97.50 144 GLY A O 1
ATOM 1150 N N . ILE A 1 145 ? 7.465 1.054 0.406 1.00 96.44 145 ILE A N 1
ATOM 1151 C CA . ILE A 1 145 ? 6.194 1.652 0.834 1.00 96.44 145 ILE A CA 1
ATOM 1152 C C . ILE A 1 145 ? 5.156 0.562 1.134 1.00 96.44 145 ILE A C 1
ATOM 1154 O O . ILE A 1 145 ? 4.522 0.603 2.190 1.00 96.44 145 ILE A O 1
ATOM 1158 N N . ASN A 1 146 ? 5.026 -0.454 0.271 1.00 97.19 146 ASN A N 1
ATOM 1159 C CA . ASN A 1 146 ? 4.098 -1.564 0.504 1.00 97.19 146 ASN A CA 1
ATOM 1160 C C . ASN A 1 146 ? 4.441 -2.364 1.761 1.00 97.19 146 ASN A C 1
ATOM 1162 O O . ASN A 1 146 ? 3.527 -2.776 2.473 1.00 97.19 146 ASN A O 1
ATOM 1166 N N . MET A 1 147 ? 5.727 -2.539 2.071 1.00 98.44 147 MET A N 1
ATOM 1167 C CA . MET A 1 147 ? 6.176 -3.170 3.310 1.00 98.44 147 MET A CA 1
ATOM 1168 C C . MET A 1 147 ? 5.731 -2.366 4.538 1.00 98.44 147 MET A C 1
ATOM 1170 O O . MET A 1 147 ? 5.231 -2.951 5.498 1.00 98.44 147 MET A O 1
ATOM 1174 N N . ILE A 1 148 ? 5.863 -1.033 4.510 1.00 98.56 148 ILE A N 1
ATOM 1175 C CA . ILE A 1 148 ? 5.401 -0.161 5.603 1.00 98.56 148 ILE A CA 1
ATOM 1176 C C . ILE A 1 148 ? 3.881 -0.276 5.777 1.00 98.56 148 ILE A C 1
ATOM 1178 O O . ILE A 1 148 ? 3.408 -0.511 6.890 1.00 98.56 148 ILE A O 1
ATOM 1182 N N . VAL A 1 149 ? 3.112 -0.156 4.688 1.00 98.38 149 VAL A N 1
ATOM 1183 C CA . VAL A 1 149 ? 1.642 -0.266 4.715 1.00 98.38 149 VAL A CA 1
ATOM 1184 C C . VAL A 1 149 ? 1.205 -1.645 5.220 1.00 98.38 149 VAL A C 1
ATOM 1186 O O . VAL A 1 149 ? 0.358 -1.743 6.111 1.00 98.38 149 VAL A O 1
ATOM 1189 N N . TRP A 1 150 ? 1.821 -2.715 4.713 1.00 98.50 150 TRP A N 1
ATOM 1190 C CA . TRP A 1 150 ? 1.546 -4.086 5.134 1.00 98.50 150 TRP A CA 1
ATOM 1191 C C . TRP A 1 150 ? 1.851 -4.300 6.622 1.00 98.50 150 TRP A C 1
ATOM 1193 O O . TRP A 1 150 ? 1.013 -4.840 7.347 1.00 98.50 150 TRP A O 1
ATOM 1203 N N . ALA A 1 151 ? 2.999 -3.820 7.110 1.00 98.62 151 ALA A N 1
ATOM 1204 C CA . ALA A 1 151 ? 3.388 -3.950 8.512 1.00 98.62 151 ALA A CA 1
ATOM 1205 C C . ALA A 1 151 ? 2.418 -3.210 9.443 1.00 98.62 151 ALA A C 1
ATOM 1207 O O . ALA A 1 151 ? 2.012 -3.745 10.475 1.00 98.62 151 ALA A O 1
ATOM 1208 N N . LEU A 1 152 ? 1.993 -1.999 9.073 1.00 98.56 152 LEU A N 1
ATOM 1209 C CA . LEU A 1 152 ? 1.016 -1.240 9.852 1.00 98.56 152 LEU A CA 1
ATOM 1210 C C . LEU A 1 152 ? -0.358 -1.928 9.886 1.00 98.56 152 LEU A C 1
ATOM 1212 O O . LEU A 1 152 ? -0.986 -1.966 10.947 1.00 98.56 152 LEU A O 1
ATOM 1216 N N . LEU A 1 153 ? -0.810 -2.518 8.771 1.00 98.19 153 LEU A N 1
ATOM 1217 C CA . LEU A 1 153 ? -2.037 -3.324 8.728 1.00 98.19 153 LEU A CA 1
ATOM 1218 C C . LEU A 1 153 ? -1.920 -4.567 9.615 1.00 98.19 153 LEU A C 1
ATOM 1220 O O . LEU A 1 153 ? -2.823 -4.828 10.411 1.00 98.19 153 LEU A O 1
ATOM 1224 N N . ALA A 1 154 ? -0.804 -5.296 9.533 1.00 98.12 154 ALA A N 1
ATOM 1225 C CA . ALA A 1 154 ? -0.544 -6.470 10.363 1.00 98.12 154 ALA A CA 1
ATOM 1226 C C . ALA A 1 154 ? -0.580 -6.117 11.858 1.00 98.12 154 ALA A C 1
ATOM 1228 O O . ALA A 1 154 ? -1.248 -6.789 12.647 1.00 98.12 154 ALA A O 1
ATOM 1229 N N . LEU A 1 155 ? 0.074 -5.018 12.246 1.00 97.12 155 LEU A N 1
ATOM 1230 C CA . LEU A 1 155 ? 0.059 -4.515 13.619 1.00 97.12 155 LEU A CA 1
ATOM 1231 C C . LEU A 1 155 ? -1.347 -4.091 14.057 1.00 97.12 155 LEU A C 1
ATOM 1233 O O . LEU A 1 155 ? -1.736 -4.376 15.189 1.00 97.12 155 LEU A O 1
ATOM 1237 N N . ALA A 1 156 ? -2.128 -3.445 13.185 1.00 96.12 156 ALA A N 1
ATOM 1238 C CA . ALA A 1 156 ? -3.500 -3.048 13.491 1.00 96.12 156 ALA A CA 1
ATOM 1239 C C . ALA A 1 156 ? -4.410 -4.270 13.699 1.00 96.12 156 ALA A C 1
ATOM 1241 O O . ALA A 1 156 ? -5.154 -4.317 14.683 1.00 96.12 156 ALA A O 1
ATOM 1242 N N . VAL A 1 157 ? -4.308 -5.281 12.828 1.00 95.88 157 VAL A N 1
ATOM 1243 C CA . VAL A 1 157 ? -5.017 -6.563 12.967 1.00 95.88 157 VAL A CA 1
ATOM 1244 C C . VAL A 1 157 ? -4.626 -7.239 14.275 1.00 95.88 157 VAL A C 1
ATOM 1246 O O . VAL A 1 157 ? -5.504 -7.557 15.076 1.00 95.88 157 VAL A O 1
ATOM 1249 N N . TRP A 1 158 ? -3.327 -7.401 14.533 1.00 93.88 158 TRP A N 1
ATOM 1250 C CA . TRP A 1 158 ? -2.820 -8.022 15.757 1.00 93.88 158 TRP A CA 1
ATOM 1251 C C . TRP A 1 158 ? -3.315 -7.299 17.013 1.00 93.88 158 TRP A C 1
ATOM 1253 O O . TRP A 1 158 ? -3.814 -7.930 17.948 1.00 93.88 158 TRP A O 1
ATOM 1263 N N . ARG A 1 159 ? -3.259 -5.962 17.016 1.00 91.81 159 ARG A N 1
ATOM 1264 C CA . ARG A 1 159 ? -3.691 -5.141 18.151 1.00 91.81 159 ARG A CA 1
ATOM 1265 C C . ARG A 1 159 ? -5.181 -5.289 18.442 1.00 91.81 159 ARG A C 1
ATOM 1267 O O . ARG A 1 159 ? -5.580 -5.298 19.606 1.00 91.81 159 ARG A O 1
ATOM 1274 N N . LEU A 1 160 ? -6.004 -5.391 17.402 1.00 91.25 160 LEU A N 1
ATOM 1275 C CA . LEU A 1 160 ? -7.459 -5.440 17.530 1.00 91.25 160 LEU A CA 1
ATOM 1276 C C . LEU A 1 160 ? -8.011 -6.863 17.687 1.00 91.25 160 LEU A C 1
ATOM 1278 O O . LEU A 1 160 ? -9.083 -7.012 18.272 1.00 91.25 160 LEU A O 1
ATOM 1282 N N . HIS A 1 161 ? -7.270 -7.892 17.270 1.00 89.19 161 HIS A N 1
ATOM 1283 C CA . HIS A 1 161 ? -7.651 -9.306 17.365 1.00 89.19 161 HIS A CA 1
ATOM 1284 C C . HIS A 1 161 ? -8.006 -9.743 18.797 1.00 89.19 161 HIS A C 1
ATOM 1286 O O . HIS A 1 161 ? -9.016 -10.410 19.021 1.00 89.19 161 HIS A O 1
ATOM 1292 N N . ASN A 1 162 ? -7.229 -9.312 19.795 1.00 73.12 162 ASN A N 1
ATOM 1293 C CA . ASN A 1 162 ? -7.458 -9.704 21.195 1.00 73.12 162 ASN A CA 1
ATOM 1294 C C . ASN A 1 162 ? -8.698 -9.041 21.810 1.00 73.12 162 ASN A C 1
ATOM 1296 O O . ASN A 1 162 ? -9.325 -9.600 22.702 1.00 73.12 162 ASN A O 1
ATOM 1300 N N . THR A 1 163 ? -9.105 -7.888 21.277 1.00 69.69 163 THR A N 1
ATOM 1301 C CA . THR A 1 163 ? -10.375 -7.223 21.631 1.00 69.69 163 THR A CA 1
ATOM 1302 C C . THR A 1 163 ? -11.584 -8.026 21.150 1.00 69.69 163 THR A C 1
ATOM 1304 O O . THR A 1 163 ? -12.706 -7.809 21.597 1.00 69.69 163 THR A O 1
ATOM 1307 N N . TYR A 1 164 ? -11.360 -8.921 20.188 1.00 67.88 164 TYR A N 1
ATOM 1308 C CA . TYR A 1 164 ? -12.397 -9.575 19.412 1.00 67.88 164 TYR A CA 1
ATOM 1309 C C . TYR A 1 164 ? -12.819 -10.929 19.950 1.00 67.88 164 TYR A C 1
ATOM 1311 O O . TYR A 1 164 ? -14.011 -11.246 19.983 1.00 67.88 164 TYR A O 1
ATOM 1319 N N . TRP A 1 165 ? -11.828 -11.718 20.352 1.00 65.56 165 TRP A N 1
ATOM 1320 C CA . TRP A 1 165 ? -12.017 -13.114 20.725 1.00 65.56 165 TRP A CA 1
ATOM 1321 C C . TRP A 1 165 ? -12.100 -13.355 22.230 1.00 65.56 165 TRP A C 1
ATOM 1323 O O . TRP A 1 165 ? -12.320 -14.489 22.639 1.00 65.56 165 TRP A O 1
ATOM 1333 N N . GLN A 1 166 ? -11.990 -12.310 23.055 1.00 58.25 166 GLN A N 1
ATOM 1334 C CA . GLN A 1 166 ? -12.105 -12.409 24.515 1.00 58.25 166 GLN A CA 1
ATOM 1335 C C . GLN A 1 166 ? -13.258 -11.538 25.054 1.00 58.25 166 GLN A C 1
ATOM 1337 O O . GLN A 1 166 ? -13.017 -10.488 25.648 1.00 58.25 166 GLN A O 1
ATOM 1342 N N . PRO A 1 167 ? -14.530 -11.934 24.842 1.00 52.78 167 PRO A N 1
ATOM 1343 C CA . PRO A 1 167 ? -15.689 -11.165 25.304 1.00 52.78 167 PRO A CA 1
ATOM 1344 C C . PRO A 1 167 ? -15.839 -11.115 26.838 1.00 52.78 167 PRO A C 1
ATOM 1346 O O . PRO A 1 167 ? -16.480 -10.202 27.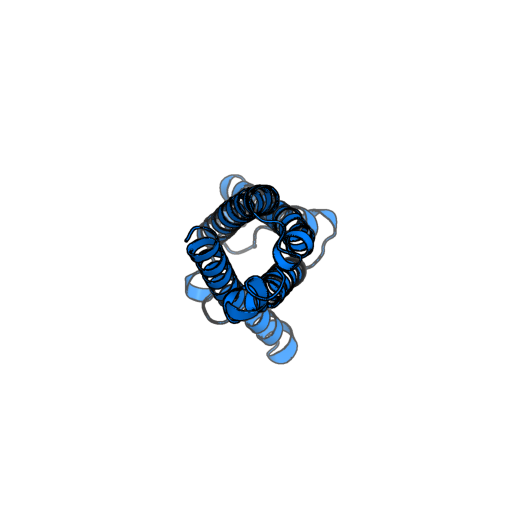351 1.00 52.78 167 PRO A O 1
ATOM 1349 N N . GLU A 1 168 ? -15.251 -12.061 27.576 1.00 51.53 168 GLU A N 1
ATOM 1350 C CA . GLU A 1 168 ? -15.490 -12.233 29.019 1.00 51.53 168 GLU A CA 1
ATOM 1351 C C . GLU A 1 168 ? -14.763 -11.213 29.910 1.00 51.53 168 GLU A C 1
ATOM 1353 O O . GLU A 1 168 ? -15.245 -10.899 30.996 1.00 51.53 168 GLU A O 1
ATOM 1358 N N . GLN A 1 169 ? -13.658 -10.613 29.455 1.00 48.28 169 GLN A N 1
ATOM 1359 C CA . GLN A 1 169 ? -12.883 -9.684 30.294 1.00 48.28 169 GLN A CA 1
ATOM 1360 C C . GLN A 1 169 ? -13.493 -8.279 30.424 1.00 48.28 169 GLN A C 1
ATOM 1362 O O . GLN A 1 169 ? -13.010 -7.474 31.213 1.00 48.28 169 GLN A O 1
ATOM 1367 N N . VAL A 1 170 ? -14.563 -7.973 29.684 1.00 51.19 170 VAL A N 1
ATOM 1368 C CA . VAL A 1 170 ? -15.244 -6.665 29.748 1.00 51.19 170 VAL A CA 1
ATOM 1369 C C . VAL A 1 170 ? -16.357 -6.646 30.808 1.00 51.19 170 VAL A C 1
ATOM 1371 O O . VAL A 1 170 ? -16.813 -5.576 31.194 1.00 51.19 170 VAL A O 1
ATOM 1374 N N . VAL A 1 171 ? -16.789 -7.809 31.311 1.00 49.59 171 VAL A N 1
ATOM 1375 C CA . VAL A 1 171 ? -17.950 -7.917 32.219 1.00 49.59 171 VAL A CA 1
ATOM 1376 C C . VAL A 1 171 ? -17.548 -8.005 33.699 1.00 49.59 171 VAL A C 1
ATOM 1378 O O . VAL A 1 171 ? -18.366 -7.720 34.568 1.00 49.59 171 VAL A O 1
ATOM 1381 N N . VAL A 1 172 ? -16.292 -8.331 34.021 1.00 45.28 172 VAL A N 1
ATOM 1382 C CA . VAL A 1 172 ? -15.852 -8.578 35.409 1.00 45.28 172 VAL A CA 1
ATOM 1383 C C . VAL A 1 172 ? -15.085 -7.386 35.987 1.00 45.28 172 VAL A C 1
ATOM 1385 O O . VAL A 1 172 ? -13.973 -7.547 36.466 1.00 45.28 172 VAL A O 1
ATOM 1388 N N . GLN A 1 173 ? -15.645 -6.178 35.910 1.00 42.06 173 GLN A N 1
ATOM 1389 C CA . GLN A 1 173 ? -15.256 -5.049 36.770 1.00 42.06 173 GLN A CA 1
ATOM 1390 C C . GLN A 1 173 ? -16.476 -4.151 37.009 1.00 42.06 173 GLN A C 1
ATOM 1392 O O . GLN A 1 173 ? -16.561 -3.054 36.467 1.00 42.06 173 GLN A O 1
ATOM 1397 N N . ASN A 1 174 ? -17.430 -4.655 37.792 1.00 42.47 174 ASN A N 1
ATOM 1398 C CA . ASN A 1 174 ? -18.413 -3.856 38.525 1.00 42.47 174 ASN A CA 1
ATOM 1399 C C . ASN A 1 174 ? -18.357 -4.279 39.990 1.00 42.47 174 ASN A C 1
ATOM 1401 O O . ASN A 1 174 ? -18.334 -5.510 40.221 1.00 42.47 174 ASN A O 1
#

Foldseek 3Di:
DLVVVLLVLLVVLLVVLVVVLQQLVQLVCCVPVVVHDNLRRQGDCRVPVVDLVSQLCVLVVSLVSLVVSLVSLVVVCVVDVDVLSVVLNVLSVQLNVLSVVVNQQSVQQVVCCVPPPVCVVSPDGRQGDCCVVPVDDSSVVVSVSSVSNSVSSVVSSVSCVVVPPCPPVVPPDD